Protein AF-A0A933YPJ1-F1 (afdb_monomer_lite)

Foldseek 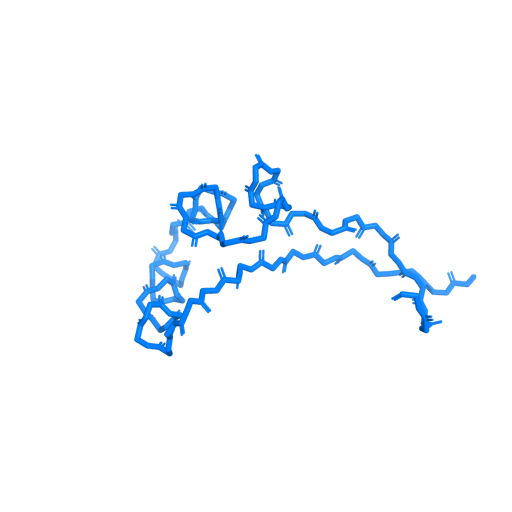3Di:
DDKDWDFDAAADDPVLVVVLVVVVVVPDQQLVSLLVGGPDPCNVVSRTPDIDDPPD

pLDDT: mean 90.75, std 4.22, range [70.88, 95.0]

Secondary structure (DSSP, 8-state):
---EEEE----S-HHHHHHHHHHHHTT--HHHHHHHH--SGGGGGTTEEEEE-TT-

Structure (mmCIF, N/CA/C/O backbone):
data_AF-A0A933YPJ1-F1
#
_entry.id   AF-A0A933YPJ1-F1
#
loop_
_atom_site.group_PDB
_atom_site.id
_atom_site.type_symbol
_atom_site.label_atom_id
_atom_site.label_alt_id
_atom_site.label_comp_id
_atom_site.label_asym_id
_atom_site.label_entity_id
_atom_site.label_seq_id
_atom_site.pdbx_PDB_ins_code
_atom_site.Cartn_x
_atom_site.Cartn_y
_atom_site.Cartn_z
_atom_site.occupancy
_atom_site.B_iso_or_equiv
_atom_site.auth_seq_id
_atom_site.auth_comp_id
_atom_site.auth_asym_id
_atom_site.auth_atom_id
_atom_site.pdbx_PDB_model_num
ATOM 1 N N . MET A 1 1 ? 17.049 -13.271 -13.606 1.00 70.88 1 MET A N 1
ATOM 2 C CA . MET A 1 1 ? 17.188 -12.564 -12.312 1.00 70.88 1 MET A CA 1
ATOM 3 C C . MET A 1 1 ? 15.827 -12.547 -11.649 1.00 70.88 1 MET A C 1
ATOM 5 O O . MET A 1 1 ? 14.853 -12.337 -12.360 1.00 70.88 1 MET A O 1
ATOM 9 N N . VAL A 1 2 ? 15.750 -12.821 -10.346 1.00 86.38 2 VAL A N 1
ATOM 10 C CA . VAL A 1 2 ? 14.477 -12.766 -9.611 1.00 86.38 2 VAL A CA 1
ATOM 11 C C . VAL A 1 2 ? 14.017 -11.313 -9.499 1.00 86.38 2 VAL A C 1
ATOM 13 O O . VAL A 1 2 ? 14.817 -10.435 -9.180 1.00 86.38 2 VAL A O 1
ATOM 16 N N . ARG A 1 3 ? 12.749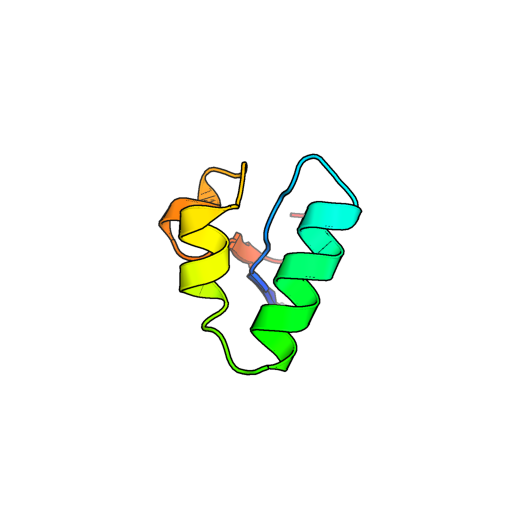 -11.066 -9.813 1.00 88.31 3 ARG A N 1
ATOM 17 C CA . ARG A 1 3 ? 12.083 -9.771 -9.666 1.00 88.31 3 ARG A CA 1
ATOM 18 C C . ARG A 1 3 ? 10.863 -9.967 -8.780 1.00 88.31 3 ARG A C 1
ATOM 20 O O . ARG A 1 3 ? 10.241 -11.028 -8.834 1.00 88.31 3 ARG A O 1
ATOM 27 N N . ALA A 1 4 ? 10.552 -8.972 -7.961 1.00 91.50 4 ALA A N 1
ATOM 28 C CA . ALA A 1 4 ? 9.372 -8.967 -7.114 1.00 91.50 4 ALA A CA 1
ATOM 29 C C . ALA A 1 4 ? 8.568 -7.697 -7.374 1.00 91.50 4 ALA A C 1
ATOM 31 O O . ALA A 1 4 ? 9.134 -6.613 -7.498 1.00 91.50 4 ALA A O 1
ATOM 32 N N . SER A 1 5 ? 7.247 -7.838 -7.435 1.00 91.38 5 SER A N 1
ATOM 33 C CA . SER A 1 5 ? 6.330 -6.706 -7.400 1.00 91.38 5 SER A CA 1
ATOM 34 C C . SER A 1 5 ? 5.773 -6.550 -5.994 1.00 91.38 5 SER A C 1
ATOM 36 O O . SER A 1 5 ? 5.290 -7.530 -5.421 1.00 91.38 5 SER A O 1
ATOM 38 N N . ALA A 1 6 ? 5.777 -5.333 -5.460 1.00 91.69 6 ALA A N 1
ATOM 39 C CA . ALA A 1 6 ? 5.176 -5.056 -4.161 1.00 91.69 6 ALA A CA 1
ATOM 40 C C . ALA A 1 6 ? 4.234 -3.856 -4.210 1.00 91.69 6 ALA A C 1
ATOM 42 O O . ALA A 1 6 ? 4.325 -2.978 -5.070 1.00 91.69 6 ALA A O 1
ATOM 43 N N . ARG A 1 7 ? 3.325 -3.833 -3.238 1.00 92.88 7 ARG A N 1
ATOM 44 C CA . ARG A 1 7 ? 2.484 -2.680 -2.940 1.00 92.88 7 ARG A CA 1
ATOM 45 C C . ARG A 1 7 ? 2.661 -2.310 -1.479 1.00 92.88 7 ARG A C 1
ATOM 47 O O . ARG A 1 7 ? 2.802 -3.204 -0.647 1.00 92.88 7 ARG A O 1
ATOM 54 N N . HIS A 1 8 ? 2.642 -1.020 -1.168 1.00 92.31 8 HIS A N 1
ATOM 55 C CA . HIS A 1 8 ? 2.737 -0.556 0.212 1.00 92.31 8 HIS A CA 1
ATOM 56 C C . HIS A 1 8 ? 1.783 0.599 0.515 1.00 92.31 8 HIS A C 1
ATOM 58 O O . HIS A 1 8 ? 1.368 1.345 -0.370 1.00 92.31 8 HIS 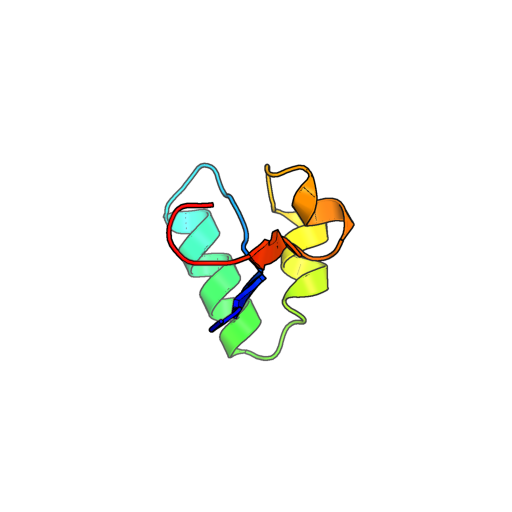A O 1
ATOM 64 N N . ILE A 1 9 ? 1.442 0.742 1.791 1.00 93.06 9 ILE A N 1
ATOM 65 C CA . ILE A 1 9 ? 0.703 1.888 2.312 1.00 93.06 9 ILE A CA 1
ATOM 66 C C . ILE A 1 9 ? 1.575 2.482 3.403 1.00 93.06 9 ILE A C 1
ATOM 68 O O . ILE A 1 9 ? 1.892 1.803 4.378 1.00 93.06 9 ILE A O 1
ATOM 72 N N . LEU A 1 10 ? 2.002 3.725 3.206 1.00 93.56 10 LEU A N 1
ATOM 73 C CA . LEU A 1 10 ? 2.787 4.452 4.192 1.00 93.56 10 LEU A CA 1
ATOM 74 C C . LEU A 1 10 ? 1.840 5.314 5.023 1.00 93.56 10 LEU A C 1
ATOM 76 O O . LEU A 1 10 ? 1.154 6.158 4.461 1.00 93.56 10 LEU A O 1
ATOM 80 N N . VAL A 1 11 ? 1.820 5.123 6.335 1.00 93.38 11 VAL A N 1
ATOM 81 C CA . VAL A 1 11 ? 1.010 5.915 7.272 1.00 93.38 11 VAL A CA 1
ATOM 82 C C . VAL A 1 11 ? 1.886 6.490 8.378 1.00 93.38 11 VAL A C 1
ATOM 84 O O . VAL A 1 11 ? 2.974 5.981 8.641 1.00 93.38 11 VAL A O 1
ATOM 87 N N . ASP A 1 12 ? 1.413 7.559 9.009 1.00 91.81 12 ASP A N 1
ATOM 88 C CA . ASP A 1 12 ? 2.099 8.294 10.078 1.00 91.81 12 ASP A CA 1
ATOM 89 C C . ASP A 1 12 ? 2.114 7.552 11.422 1.00 91.81 12 ASP A C 1
ATOM 91 O O . ASP A 1 12 ? 3.030 7.740 12.223 1.00 91.81 12 ASP A O 1
ATOM 95 N N . SER A 1 13 ? 1.116 6.703 11.670 1.00 94.38 13 SER A N 1
ATOM 96 C CA . SER A 1 13 ? 0.874 6.097 12.977 1.00 94.38 13 SER A CA 1
ATOM 97 C C . SER A 1 13 ? 0.572 4.606 12.883 1.00 94.38 13 SER A C 1
ATOM 99 O O . SER A 1 13 ? 0.031 4.087 11.900 1.00 94.38 13 SER A O 1
ATOM 101 N N . LYS A 1 14 ? 0.917 3.891 13.958 1.00 93.88 14 LYS A N 1
ATOM 102 C CA . LYS A 1 14 ? 0.634 2.460 14.083 1.00 93.88 14 LYS A CA 1
ATOM 103 C C . LYS A 1 14 ? -0.873 2.193 14.118 1.00 93.88 14 LYS A C 1
ATOM 105 O O . LYS A 1 14 ? -1.320 1.233 13.499 1.00 93.88 14 LYS A O 1
ATOM 110 N N . GLU A 1 15 ? -1.648 3.050 14.781 1.00 94.56 15 GLU A N 1
ATOM 111 C CA . GLU A 1 15 ? -3.107 2.911 14.864 1.00 94.56 15 GLU A CA 1
ATOM 112 C C . GLU A 1 15 ? -3.766 2.995 13.482 1.00 94.56 15 GLU A C 1
ATOM 114 O O . GLU A 1 15 ? -4.611 2.162 13.153 1.00 94.56 15 GLU A O 1
ATOM 119 N N . ALA A 1 16 ? -3.331 3.934 12.631 1.00 91.31 16 ALA A N 1
ATOM 120 C CA . ALA A 1 16 ? -3.804 4.021 11.251 1.00 91.31 16 ALA A CA 1
ATOM 121 C C . ALA A 1 16 ? -3.470 2.747 10.457 1.00 91.31 16 ALA A C 1
ATOM 123 O O . ALA A 1 16 ? -4.306 2.243 9.705 1.00 91.31 16 ALA A O 1
ATOM 124 N N . CYS A 1 17 ? -2.275 2.185 10.663 1.00 93.31 17 CYS A N 1
ATOM 125 C CA . CYS A 1 17 ? -1.858 0.938 10.024 1.00 93.31 17 CYS A CA 1
ATOM 126 C C . CYS A 1 17 ? -2.746 -0.244 10.444 1.00 93.31 17 CYS A C 1
ATOM 128 O O . CYS A 1 17 ? -3.240 -0.975 9.588 1.00 93.31 17 CYS A O 1
ATOM 130 N N . GLU A 1 18 ? -2.997 -0.415 11.744 1.00 95.00 18 GLU A N 1
ATOM 131 C CA . GLU A 1 18 ? -3.840 -1.501 12.266 1.00 95.00 18 GLU A CA 1
ATOM 132 C C . GLU A 1 18 ? -5.304 -1.365 11.822 1.00 95.00 18 GLU A C 1
ATOM 134 O O . GLU A 1 18 ? -5.938 -2.363 11.461 1.00 95.00 18 GLU A O 1
ATOM 139 N N . ALA A 1 19 ? -5.828 -0.137 11.766 1.00 93.19 19 ALA A N 1
ATOM 140 C CA . ALA A 1 19 ? -7.167 0.132 11.253 1.00 93.19 19 ALA A CA 1
ATOM 141 C C . ALA A 1 19 ? -7.289 -0.227 9.764 1.00 93.19 19 ALA A C 1
ATOM 143 O O . ALA A 1 19 ? -8.248 -0.887 9.364 1.00 93.19 19 ALA A O 1
ATOM 144 N N . LEU A 1 20 ? -6.312 0.164 8.939 1.00 92.62 20 LEU A N 1
ATOM 145 C CA . LEU A 1 20 ? -6.289 -0.183 7.515 1.00 92.62 20 LEU A CA 1
ATOM 146 C C . LEU A 1 20 ? -6.118 -1.682 7.305 1.00 92.62 20 LEU A C 1
ATOM 148 O O . LEU A 1 20 ? -6.833 -2.262 6.494 1.00 92.62 20 LEU A O 1
ATOM 152 N N . LYS A 1 21 ? -5.226 -2.319 8.069 1.00 93.31 21 LYS A N 1
ATOM 153 C CA . LYS A 1 21 ? -5.039 -3.768 8.038 1.00 93.31 21 LYS A CA 1
ATOM 154 C C . LYS A 1 21 ? -6.359 -4.491 8.304 1.00 93.31 21 LYS A C 1
ATOM 156 O O . LYS A 1 21 ? -6.742 -5.338 7.508 1.00 93.31 21 LYS A O 1
ATOM 161 N N . SER A 1 22 ? -7.080 -4.092 9.352 1.00 95.00 22 SER A N 1
ATOM 162 C CA . SER A 1 22 ? -8.369 -4.698 9.707 1.00 95.00 22 SER A CA 1
ATOM 163 C C . SER A 1 22 ? -9.403 -4.551 8.587 1.00 95.00 22 SER A C 1
ATOM 165 O O . SER A 1 22 ? -10.147 -5.486 8.304 1.00 95.00 22 SER A O 1
ATOM 167 N N . LYS A 1 23 ? -9.442 -3.396 7.911 1.00 93.12 23 LYS A N 1
ATOM 168 C CA . LYS A 1 23 ? -10.350 -3.168 6.778 1.00 93.12 23 LYS A CA 1
ATOM 169 C C . LYS A 1 23 ? -9.989 -4.013 5.556 1.00 93.12 23 LYS A C 1
ATOM 171 O O . LYS A 1 23 ? -10.872 -4.601 4.938 1.00 93.12 23 LYS A O 1
ATOM 176 N N . ILE A 1 24 ? -8.699 -4.118 5.242 1.00 92.88 24 ILE A N 1
ATOM 177 C CA . ILE A 1 24 ? -8.195 -4.966 4.155 1.00 92.88 24 ILE A CA 1
ATOM 178 C C . ILE A 1 24 ? -8.507 -6.441 4.446 1.00 92.88 24 ILE A C 1
ATOM 180 O O . ILE A 1 24 ? -8.979 -7.157 3.568 1.00 92.88 24 ILE A O 1
ATOM 184 N N . GLU A 1 25 ? -8.304 -6.896 5.687 1.00 93.81 25 GLU A N 1
ATOM 185 C CA . GLU A 1 25 ? -8.654 -8.255 6.127 1.00 93.81 25 GLU A CA 1
ATOM 186 C C . GLU A 1 25 ? -10.171 -8.509 6.085 1.00 93.81 25 GLU A C 1
ATOM 188 O O . GLU A 1 25 ? -10.595 -9.629 5.809 1.00 93.81 25 GLU A O 1
ATOM 193 N N . ALA A 1 26 ? -10.991 -7.471 6.280 1.00 94.69 26 ALA A N 1
ATOM 194 C CA . ALA A 1 26 ? -12.444 -7.530 6.111 1.00 94.69 26 ALA A CA 1
ATOM 195 C C . ALA A 1 26 ? -12.903 -7.548 4.635 1.00 94.69 26 ALA A C 1
ATOM 197 O O . ALA A 1 26 ? -14.098 -7.696 4.375 1.00 94.69 26 ALA A O 1
ATOM 198 N N . GLY A 1 27 ? -11.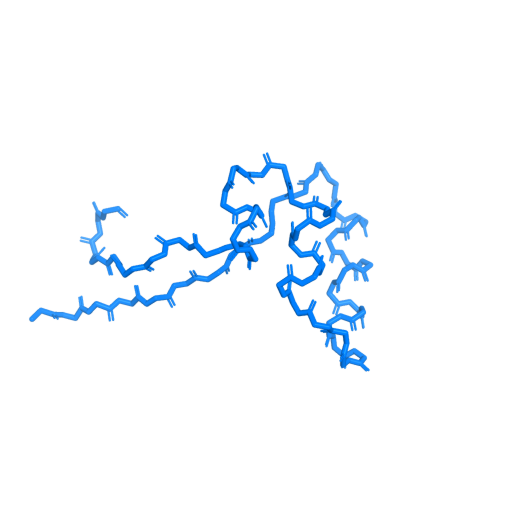981 -7.423 3.674 1.00 92.88 27 GLY A N 1
ATOM 199 C CA . GLY A 1 27 ? -12.262 -7.470 2.238 1.00 92.88 27 GLY A CA 1
ATOM 200 C C . GLY A 1 27 ? -12.330 -6.107 1.546 1.00 92.88 27 GLY A C 1
ATOM 201 O O . GLY A 1 27 ? -12.766 -6.041 0.397 1.00 92.88 27 GLY A O 1
ATOM 202 N N . GLU A 1 28 ? -11.914 -5.021 2.208 1.00 92.81 28 GLU A N 1
ATOM 203 C CA . GLU A 1 28 ? -11.758 -3.724 1.544 1.00 92.81 28 GLU A CA 1
ATOM 204 C C . GLU A 1 28 ? -10.604 -3.765 0.525 1.00 92.81 28 GLU A C 1
ATOM 206 O O . GLU A 1 28 ? -9.590 -4.444 0.710 1.00 92.81 28 GLU A O 1
ATOM 211 N N . ASP A 1 29 ? -10.756 -3.033 -0.580 1.00 93.06 29 ASP A N 1
ATOM 212 C CA . ASP A 1 29 ? -9.754 -3.005 -1.640 1.00 93.06 29 ASP A CA 1
ATOM 213 C C . ASP A 1 29 ? -8.477 -2.277 -1.189 1.00 93.06 29 ASP A C 1
ATOM 215 O O . ASP A 1 29 ? -8.482 -1.081 -0.889 1.00 93.06 29 ASP A O 1
ATOM 219 N N . PHE A 1 30 ? -7.350 -2.994 -1.211 1.00 92.56 30 PHE A N 1
ATOM 220 C CA . PHE A 1 30 ? -6.049 -2.453 -0.813 1.00 92.56 30 PHE A CA 1
ATOM 221 C C . PHE A 1 30 ? -5.672 -1.195 -1.605 1.00 92.56 30 PHE A C 1
ATOM 223 O O . PHE A 1 30 ? -5.106 -0.259 -1.041 1.00 92.56 30 PHE A O 1
ATOM 230 N N . ALA A 1 31 ? -5.967 -1.156 -2.909 1.00 91.62 31 ALA A N 1
AT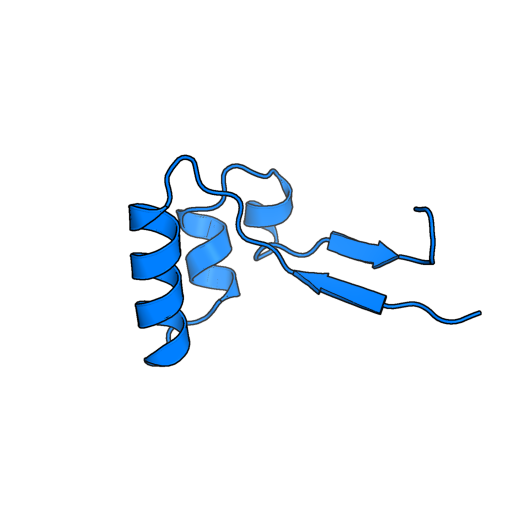OM 231 C CA . ALA A 1 31 ? -5.611 -0.015 -3.743 1.00 91.62 31 ALA A CA 1
ATOM 232 C C . ALA A 1 31 ? -6.452 1.222 -3.388 1.00 91.62 31 ALA A C 1
ATOM 234 O O . ALA A 1 31 ? -5.921 2.333 -3.389 1.00 91.62 31 ALA A O 1
ATOM 235 N N . ALA A 1 32 ? -7.722 1.052 -3.021 1.00 92.75 32 ALA A N 1
ATOM 236 C CA . ALA A 1 32 ? -8.560 2.119 -2.485 1.00 92.75 32 ALA A CA 1
ATOM 237 C C . ALA A 1 32 ? -8.040 2.624 -1.128 1.00 92.75 32 ALA A C 1
ATOM 239 O O . ALA A 1 32 ? -7.875 3.834 -0.946 1.00 92.75 32 ALA A O 1
ATOM 240 N N . CYS A 1 33 ? -7.694 1.716 -0.206 1.00 91.31 33 CYS A N 1
ATOM 241 C CA . CYS A 1 33 ? -7.086 2.075 1.078 1.00 91.31 33 CYS A CA 1
ATOM 242 C C . CYS A 1 33 ? -5.785 2.869 0.877 1.00 91.31 33 CYS A C 1
ATOM 244 O O . CYS A 1 33 ? -5.582 3.902 1.518 1.00 91.31 33 CYS A O 1
ATOM 246 N N . ALA A 1 34 ? -4.932 2.421 -0.049 1.00 92.25 34 ALA A N 1
ATOM 247 C CA . ALA A 1 34 ? -3.670 3.066 -0.384 1.00 92.25 34 ALA A CA 1
ATOM 248 C C . ALA A 1 34 ? -3.864 4.460 -0.997 1.00 92.25 34 ALA A C 1
ATOM 250 O O . ALA A 1 34 ? -3.178 5.395 -0.594 1.00 92.25 34 ALA A O 1
ATOM 251 N N . LYS A 1 35 ? -4.819 4.629 -1.920 1.00 91.38 35 LYS A N 1
ATOM 252 C CA . LYS A 1 35 ? -5.129 5.932 -2.537 1.00 91.38 35 LYS A CA 1
ATOM 253 C C . LYS A 1 35 ? -5.596 6.970 -1.528 1.00 91.38 35 LYS A C 1
ATOM 255 O O . LYS A 1 35 ? -5.246 8.138 -1.664 1.00 91.38 35 LYS A O 1
ATOM 260 N N . ASN A 1 36 ? -6.367 6.541 -0.535 1.00 89.88 36 ASN A N 1
ATOM 261 C CA . ASN A 1 36 ? -6.990 7.449 0.422 1.00 89.88 36 ASN A CA 1
ATOM 262 C C . ASN A 1 36 ? -6.108 7.759 1.637 1.00 89.88 36 ASN A C 1
ATOM 264 O O . ASN A 1 36 ? -6.281 8.813 2.239 1.00 89.88 36 ASN A O 1
ATOM 268 N N . ASN A 1 37 ? -5.199 6.853 2.017 1.00 89.31 37 ASN A N 1
ATOM 269 C CA . ASN A 1 37 ? -4.476 6.952 3.291 1.00 89.31 37 ASN A CA 1
ATOM 270 C C . ASN A 1 37 ? -2.947 6.921 3.154 1.00 89.31 37 ASN A C 1
ATOM 272 O O . ASN A 1 37 ? -2.261 7.249 4.116 1.00 89.31 37 ASN A O 1
ATOM 276 N N . SER A 1 38 ? -2.389 6.507 2.009 1.00 90.56 38 SER A N 1
ATOM 277 C CA . SER A 1 38 ? -0.933 6.427 1.861 1.00 90.56 38 SER A CA 1
ATOM 278 C C . SER A 1 38 ? -0.319 7.817 1.705 1.00 90.56 38 SER A C 1
ATOM 280 O O . SER A 1 38 ? -0.702 8.587 0.827 1.00 90.56 38 SER A O 1
ATOM 282 N N . LEU A 1 39 ? 0.703 8.097 2.508 1.00 90.00 39 LEU A N 1
ATOM 283 C CA . LEU A 1 39 ? 1.545 9.292 2.431 1.00 90.00 39 LEU A CA 1
ATOM 284 C C . LEU A 1 39 ? 2.595 9.204 1.312 1.00 90.00 39 LEU A C 1
ATOM 286 O O . LEU A 1 39 ? 3.235 10.198 0.972 1.00 90.00 39 LEU A O 1
ATOM 290 N N . CYS A 1 40 ? 2.807 8.014 0.747 1.00 88.38 40 CYS A N 1
ATOM 291 C CA . CYS A 1 40 ? 3.756 7.817 -0.341 1.00 88.38 40 CYS A CA 1
ATOM 292 C C . CYS A 1 40 ? 3.121 8.221 -1.685 1.00 88.38 40 CYS A C 1
ATOM 294 O O . CYS A 1 40 ? 1.950 7.906 -1.911 1.00 88.38 40 CYS A O 1
ATOM 296 N N . PRO A 1 41 ? 3.861 8.840 -2.629 1.00 87.06 41 PRO A N 1
ATOM 297 C CA . PRO A 1 41 ? 3.349 9.144 -3.971 1.00 87.06 41 PRO A CA 1
ATOM 298 C C . PRO A 1 41 ? 2.796 7.919 -4.719 1.00 87.06 41 PRO A C 1
ATOM 300 O O . PRO A 1 41 ? 1.860 8.071 -5.504 1.00 87.06 41 PRO A O 1
ATOM 303 N N . SER A 1 42 ? 3.302 6.713 -4.423 1.00 87.88 42 SER A N 1
ATOM 304 C CA . SER A 1 42 ? 2.781 5.433 -4.936 1.00 87.88 42 SER A CA 1
ATOM 305 C C . SER A 1 42 ? 1.324 5.168 -4.535 1.00 87.88 42 SER A C 1
ATOM 307 O O . SER A 1 42 ? 0.635 4.388 -5.192 1.00 87.88 42 SER A O 1
ATOM 309 N N . GLY A 1 43 ? 0.817 5.837 -3.491 1.00 88.12 43 GLY A N 1
ATOM 310 C CA . GLY A 1 43 ? -0.573 5.769 -3.045 1.00 88.12 43 GLY A CA 1
ATOM 311 C C . GLY A 1 43 ? -1.562 6.068 -4.165 1.00 88.12 43 GLY A C 1
ATOM 312 O O . GLY A 1 43 ? -2.558 5.365 -4.297 1.00 88.12 43 GLY A O 1
ATOM 313 N N . ARG A 1 44 ? -1.237 7.021 -5.049 1.00 88.12 44 ARG A N 1
ATOM 314 C CA . ARG A 1 44 ? -2.067 7.405 -6.207 1.00 88.12 44 ARG A CA 1
ATOM 315 C C . ARG A 1 44 ? -2.344 6.232 -7.151 1.00 88.12 44 ARG A C 1
ATOM 317 O O . ARG A 1 44 ? -3.425 6.161 -7.730 1.00 88.12 44 ARG A O 1
ATOM 324 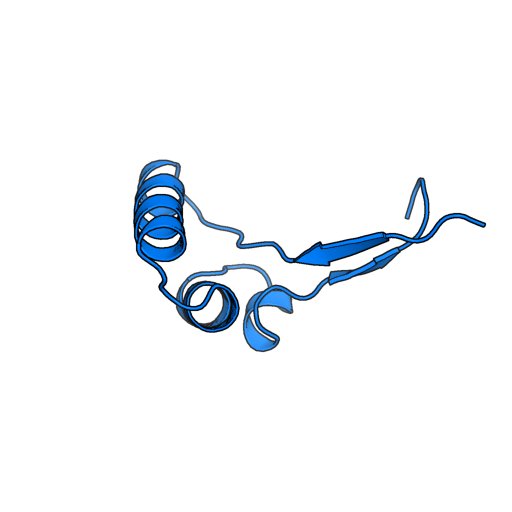N N . ASP A 1 45 ? -1.413 5.287 -7.220 1.00 91.25 45 ASP A N 1
ATOM 325 C CA . ASP A 1 45 ? -1.482 4.059 -8.014 1.00 91.25 45 ASP A CA 1
ATOM 326 C C . ASP A 1 45 ? -1.821 2.829 -7.157 1.00 91.25 45 ASP A C 1
ATOM 328 O O . ASP A 1 45 ? -1.481 1.696 -7.492 1.00 91.25 45 ASP A O 1
ATOM 332 N N . GLY A 1 46 ? -2.493 3.027 -6.019 1.00 90.06 46 GLY A N 1
ATOM 333 C CA . GLY A 1 46 ? -2.882 1.927 -5.139 1.00 90.06 46 GLY A CA 1
ATOM 334 C C . GLY A 1 46 ? -1.715 1.326 -4.355 1.00 90.06 46 GLY A C 1
ATOM 335 O O . GLY A 1 46 ? -1.739 0.143 -4.014 1.00 90.06 46 GLY A O 1
ATOM 336 N N . GLY A 1 47 ? -0.678 2.127 -4.102 1.00 90.12 47 GLY A N 1
ATOM 337 C CA . GLY A 1 47 ? 0.525 1.713 -3.388 1.00 90.12 47 GLY A CA 1
ATOM 338 C C . GLY A 1 47 ? 1.531 0.964 -4.255 1.00 90.12 47 GLY A C 1
ATOM 339 O O . GLY A 1 47 ? 2.445 0.360 -3.704 1.00 90.12 47 GLY A O 1
ATOM 340 N N . ASN A 1 48 ? 1.366 0.957 -5.581 1.00 92.88 48 ASN A N 1
ATOM 341 C CA . ASN A 1 48 ? 2.206 0.191 -6.497 1.00 92.88 48 ASN A CA 1
ATOM 342 C C . ASN A 1 48 ? 3.650 0.714 -6.538 1.00 92.88 48 ASN A C 1
ATOM 344 O O . ASN A 1 48 ? 3.888 1.860 -6.913 1.00 92.88 48 ASN A O 1
ATOM 348 N N . LEU A 1 49 ? 4.607 -0.146 -6.181 1.00 88.81 49 LEU A N 1
ATOM 349 C CA . LEU A 1 49 ? 6.045 0.135 -6.262 1.00 88.81 49 LEU A CA 1
ATOM 350 C C . LEU A 1 49 ? 6.676 -0.367 -7.570 1.00 88.81 49 LEU A C 1
ATOM 352 O O . LEU A 1 49 ? 7.847 -0.102 -7.825 1.00 88.81 49 LEU A O 1
ATOM 356 N N . GLY A 1 50 ? 5.913 -1.075 -8.408 1.00 89.25 50 GLY A N 1
ATOM 357 C CA . GLY A 1 50 ? 6.428 -1.717 -9.613 1.00 89.25 50 GLY A CA 1
ATOM 358 C C . GLY A 1 50 ? 7.225 -2.989 -9.310 1.00 89.25 50 GLY A C 1
ATOM 359 O O . GLY A 1 50 ? 7.114 -3.566 -8.228 1.00 89.25 50 GLY A O 1
ATOM 360 N N . GLU A 1 51 ? 7.998 -3.445 -10.297 1.00 91.50 51 GLU A N 1
ATOM 361 C CA . GLU A 1 51 ? 8.902 -4.594 -10.180 1.00 91.50 51 GLU A CA 1
ATOM 362 C C . GLU A 1 51 ? 10.320 -4.129 -9.850 1.00 91.50 51 GLU A C 1
ATOM 364 O O . GLU A 1 51 ? 10.891 -3.308 -10.568 1.00 91.50 51 GLU A O 1
ATOM 369 N N . PHE A 1 52 ? 10.912 -4.708 -8.809 1.00 90.12 52 PHE A N 1
ATOM 370 C CA . PHE A 1 52 ? 12.280 -4.416 -8.391 1.00 90.12 52 PHE A CA 1
ATOM 371 C C . PHE A 1 52 ? 13.077 -5.697 -8.121 1.00 90.12 52 PHE A C 1
ATOM 373 O O . PHE A 1 52 ? 12.525 -6.775 -7.868 1.00 90.12 52 PHE A O 1
ATOM 380 N N . GLY A 1 53 ? 14.400 -5.582 -8.254 1.00 91.69 53 GLY A N 1
ATOM 381 C CA . GLY A 1 53 ? 15.358 -6.644 -7.954 1.00 91.69 53 GLY A CA 1
ATOM 382 C C . GLY A 1 53 ? 15.992 -6.493 -6.565 1.00 91.69 53 GLY A C 1
ATOM 383 O O . GLY A 1 53 ? 15.784 -5.490 -5.886 1.00 91.69 53 GLY A O 1
ATOM 384 N N . PRO A 1 54 ? 16.795 -7.474 -6.123 1.00 88.75 54 PRO A N 1
ATOM 385 C CA . PRO A 1 54 ? 17.524 -7.381 -4.862 1.00 88.75 54 PRO A CA 1
ATOM 386 C C . PRO A 1 54 ? 18.496 -6.187 -4.865 1.00 88.75 54 PRO A C 1
ATOM 388 O O . PRO A 1 54 ? 19.361 -6.113 -5.736 1.00 88.75 54 PRO A O 1
ATOM 391 N N . GLY A 1 55 ? 18.382 -5.293 -3.876 1.00 86.62 55 GLY A N 1
ATOM 392 C CA . GLY A 1 55 ? 19.270 -4.131 -3.708 1.00 86.62 55 GLY A CA 1
ATOM 393 C C . GLY A 1 55 ? 18.865 -2.869 -4.480 1.00 86.62 55 GLY A C 1
ATOM 394 O O . GLY A 1 55 ? 19.697 -1.975 -4.622 1.00 86.62 55 GLY A O 1
ATOM 395 N N . GLN A 1 56 ? 17.629 -2.812 -4.981 1.00 73.06 56 GLN A N 1
ATOM 396 C CA . GLN A 1 56 ? 17.062 -1.678 -5.713 1.00 73.06 56 GLN A CA 1
ATOM 397 C C . GLN A 1 56 ? 15.963 -0.974 -4.912 1.00 73.06 56 GLN A C 1
ATOM 399 O O . GLN A 1 56 ? 15.274 -1.671 -4.133 1.00 73.06 56 GLN A O 1
#

Sequence (56 aa):
MVRASARHILVDSKEACEALKSKIEAGEDFAACAKNNSLCPSGRDGGNLGEFGPGQ

Radius of gyration: 12.18 Å; chains: 1; bounding box: 32×22×27 Å